Protein AF-A0A2W5YQY4-F1 (afdb_monomer_lite)

Foldseek 3Di:
DDDDLLQDDDPNGRLLVLVVVVCVVVPNQAEEAEDAPPVVVVCVVCVVCDDPNGGYHYDYDPDCPDPVGSVVSCDVVCPPDDDDDDDSNDDDPD

Secondary structure (DSSP, 8-state):
----GGGSEETTEETHHHHHHHHHHTT--EEEEEE-SSHHHHHHHTTTSEETTEEEEEEE-SS--HHHHHHHHHHHHHTTS------TT-----

Sequence (94 aa):
DELPKPLVPIFNKPLITFALDHLIAAGVQRFVINTHRLPHLFAQMFASGSYRGHAVQLIHEPDLLETGGGIKNAEPFLAEETFITYSGDILTDL

pLDDT: mean 92.15, std 6.44, range [52.22, 97.69]

Radius of gyration: 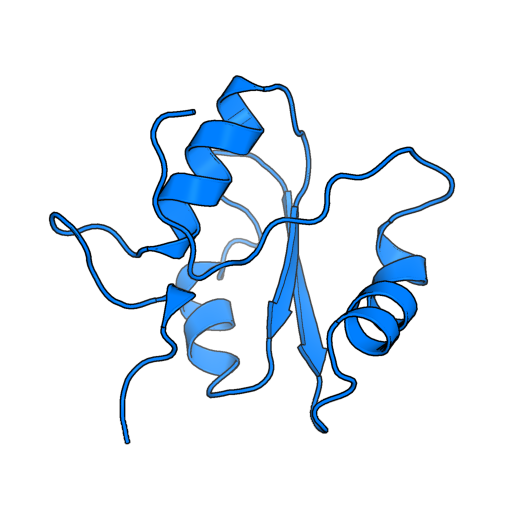12.89 Å; chains: 1; bounding box: 30×29×32 Å

Structure (mmCIF, N/CA/C/O backbone):
data_AF-A0A2W5YQY4-F1
#
_entry.id   AF-A0A2W5YQY4-F1
#
loop_
_atom_site.group_PDB
_atom_site.id
_atom_site.type_symbol
_atom_site.label_atom_id
_atom_site.label_alt_id
_atom_site.label_comp_id
_atom_site.label_asym_id
_atom_site.label_entity_id
_atom_site.label_seq_id
_atom_site.pdbx_PDB_ins_code
_atom_site.Cartn_x
_atom_site.Cartn_y
_atom_site.Cartn_z
_atom_site.occupancy
_atom_site.B_iso_or_equiv
_atom_site.auth_seq_id
_atom_site.auth_comp_id
_atom_site.auth_asym_id
_atom_site.auth_atom_id
_atom_site.pdbx_PDB_model_num
ATOM 1 N N . ASP A 1 1 ? 13.525 -5.517 -16.109 1.00 52.22 1 ASP A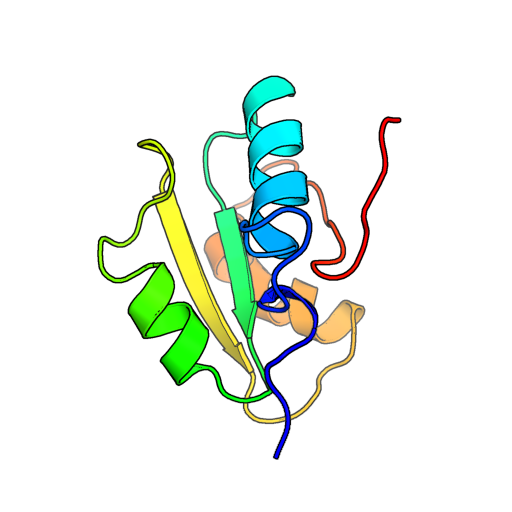 N 1
ATOM 2 C CA . ASP A 1 1 ? 12.240 -4.798 -16.144 1.00 52.22 1 ASP A CA 1
ATOM 3 C C . ASP A 1 1 ? 11.081 -5.726 -15.869 1.00 52.22 1 ASP A C 1
ATOM 5 O O . ASP A 1 1 ? 10.507 -6.302 -16.779 1.00 52.22 1 ASP A O 1
ATOM 9 N N . GLU A 1 2 ? 10.768 -5.895 -14.588 1.00 76.75 2 GLU A N 1
ATOM 10 C CA . GLU A 1 2 ? 9.632 -6.705 -14.140 1.00 76.75 2 GLU A CA 1
ATOM 11 C C . GLU A 1 2 ? 8.742 -5.872 -13.219 1.00 76.75 2 GLU A C 1
ATOM 13 O O . GLU A 1 2 ? 9.239 -5.037 -12.447 1.00 76.75 2 GLU A O 1
ATOM 18 N N . LEU A 1 3 ? 7.436 -6.106 -13.343 1.00 87.88 3 LEU A N 1
ATOM 19 C CA . LEU A 1 3 ? 6.359 -5.488 -12.578 1.00 87.88 3 LEU A CA 1
ATOM 20 C C . LEU A 1 3 ? 6.673 -5.506 -11.064 1.00 87.88 3 LEU A C 1
ATOM 22 O O . LEU A 1 3 ? 7.218 -6.501 -10.577 1.00 87.88 3 LEU A O 1
ATOM 26 N N . PRO A 1 4 ? 6.351 -4.452 -10.287 1.00 90.56 4 PRO A N 1
ATOM 27 C CA . PRO A 1 4 ? 6.507 -4.495 -8.834 1.00 90.56 4 PRO A CA 1
ATOM 28 C C . PRO A 1 4 ? 5.749 -5.690 -8.251 1.00 90.56 4 PRO A C 1
ATOM 30 O O . PRO A 1 4 ? 4.605 -5.918 -8.641 1.00 90.56 4 PRO A O 1
ATOM 33 N N . LYS A 1 5 ? 6.348 -6.419 -7.295 1.00 91.50 5 LYS A N 1
ATOM 34 C CA . LYS A 1 5 ? 5.720 -7.602 -6.671 1.00 91.50 5 LYS A CA 1
ATOM 35 C C . LYS A 1 5 ? 4.265 -7.362 -6.235 1.00 91.50 5 LYS A C 1
ATOM 37 O O . LYS A 1 5 ? 3.432 -8.195 -6.577 1.00 91.50 5 LYS A O 1
ATOM 42 N N . PRO A 1 6 ? 3.910 -6.225 -5.592 1.00 94.19 6 PRO A N 1
ATOM 43 C CA . PRO A 1 6 ? 2.524 -5.973 -5.189 1.00 94.19 6 PRO A CA 1
ATOM 44 C C . PRO A 1 6 ? 1.540 -5.870 -6.364 1.00 94.19 6 PRO A C 1
ATOM 46 O O . PRO A 1 6 ? 0.340 -6.034 -6.186 1.00 94.19 6 PRO A O 1
ATOM 49 N N . LEU A 1 7 ? 2.017 -5.596 -7.578 1.00 94.62 7 LEU A N 1
ATOM 50 C CA . LEU A 1 7 ? 1.177 -5.502 -8.769 1.00 94.62 7 LEU A CA 1
ATOM 51 C C . LEU A 1 7 ? 1.116 -6.811 -9.564 1.00 94.62 7 LEU A C 1
ATOM 53 O O . LEU A 1 7 ? 0.313 -6.908 -10.491 1.00 94.62 7 LEU A O 1
ATOM 57 N N . VAL A 1 8 ? 1.922 -7.821 -9.209 1.00 94.56 8 VAL A N 1
ATOM 58 C CA . VAL A 1 8 ? 1.920 -9.126 -9.886 1.00 94.56 8 VAL A CA 1
ATOM 59 C C . VAL A 1 8 ? 0.525 -9.747 -9.793 1.00 94.56 8 VAL A C 1
ATOM 61 O O . VAL A 1 8 ? -0.034 -9.821 -8.696 1.00 94.56 8 VAL A O 1
ATOM 64 N N . PRO A 1 9 ? -0.072 -10.168 -10.923 1.00 93.81 9 PRO A N 1
ATOM 65 C CA . PRO A 1 9 ? -1.402 -10.751 -10.916 1.00 93.81 9 PRO A CA 1
ATOM 66 C C . PRO A 1 9 ? -1.371 -12.164 -10.328 1.00 93.81 9 PRO A C 1
ATOM 68 O O . PRO A 1 9 ? -0.679 -13.044 -10.834 1.00 93.81 9 PRO A O 1
ATOM 71 N N . ILE A 1 10 ? -2.186 -12.392 -9.301 1.00 93.75 10 ILE A N 1
ATOM 72 C CA . ILE A 1 10 ? -2.484 -13.700 -8.717 1.00 93.75 10 ILE A CA 1
ATOM 73 C C . ILE A 1 10 ? -3.987 -13.933 -8.883 1.00 93.75 10 ILE A C 1
ATOM 75 O O . ILE A 1 10 ? -4.792 -13.080 -8.519 1.00 93.75 10 ILE A O 1
ATOM 79 N N . PHE A 1 11 ? -4.384 -15.0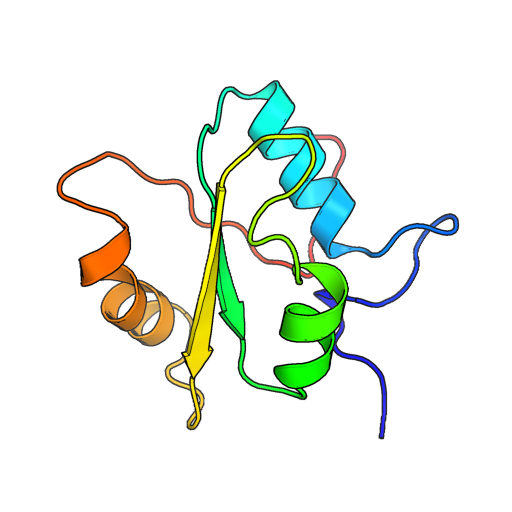47 -9.505 1.00 92.12 11 PHE A N 1
ATOM 80 C CA . PHE A 1 11 ? -5.789 -15.320 -9.862 1.00 92.12 11 PHE A CA 1
ATOM 81 C C . PHE A 1 11 ? -6.484 -14.145 -10.586 1.00 92.12 11 PHE A C 1
ATOM 83 O O . PHE A 1 11 ? -7.603 -13.764 -10.253 1.00 92.12 11 PHE A O 1
ATOM 90 N N . ASN A 1 12 ? -5.810 -13.564 -11.589 1.00 93.50 12 ASN A N 1
ATOM 91 C CA . ASN A 1 12 ? -6.281 -12.417 -12.386 1.00 93.50 12 ASN A CA 1
ATOM 92 C C . ASN A 1 12 ? -6.489 -11.108 -11.603 1.00 93.50 12 ASN A C 1
ATOM 94 O O . ASN A 1 12 ? -7.162 -10.198 -12.088 1.00 93.50 12 ASN A O 1
ATOM 98 N N . LYS A 1 13 ? -5.900 -10.987 -10.410 1.00 93.31 13 LYS A N 1
ATOM 99 C CA . LYS A 1 13 ? -6.035 -9.817 -9.542 1.00 93.31 13 LYS A CA 1
ATOM 100 C C . LYS A 1 13 ? -4.660 -9.399 -8.983 1.00 93.31 13 LYS A C 1
ATOM 102 O O . LYS A 1 13 ? -3.897 -10.276 -8.589 1.00 93.31 13 LYS A O 1
ATOM 107 N N . PRO A 1 14 ? -4.288 -8.103 -8.959 1.00 95.56 14 PRO A N 1
ATOM 108 C CA . PRO A 1 14 ? -2.982 -7.680 -8.437 1.00 95.56 14 PRO A CA 1
ATOM 109 C C . PRO A 1 14 ? -2.785 -8.083 -6.971 1.00 95.56 14 PRO A C 1
ATOM 111 O O . PRO A 1 14 ? -3.684 -7.871 -6.160 1.00 95.56 14 PRO A O 1
ATOM 114 N N . LEU A 1 15 ? -1.620 -8.611 -6.602 1.00 95.81 15 LEU A N 1
ATOM 115 C CA . LEU A 1 15 ? -1.342 -9.132 -5.257 1.00 95.81 15 LEU A CA 1
ATOM 116 C C . LEU A 1 15 ? -1.738 -8.175 -4.111 1.00 95.81 15 LEU A C 1
ATOM 118 O O . LEU A 1 15 ? -2.405 -8.581 -3.162 1.00 95.81 15 LEU A O 1
ATOM 122 N N . ILE A 1 16 ? -1.441 -6.881 -4.237 1.00 95.81 16 ILE A N 1
ATOM 123 C CA . ILE A 1 16 ? -1.752 -5.852 -3.232 1.00 95.81 16 ILE A CA 1
ATOM 124 C C . ILE A 1 16 ? -3.241 -5.794 -2.881 1.00 95.81 16 ILE A C 1
ATOM 126 O O . ILE A 1 16 ? -3.620 -5.471 -1.761 1.00 95.81 16 ILE A O 1
ATOM 130 N N . THR A 1 17 ? -4.111 -6.130 -3.829 1.00 95.75 17 THR A N 1
ATOM 131 C CA . THR A 1 17 ? -5.557 -6.038 -3.625 1.00 95.75 17 THR A CA 1
ATOM 132 C C . THR A 1 17 ? -6.132 -7.178 -2.789 1.00 95.75 17 THR A C 1
ATOM 134 O O . THR A 1 17 ? -7.272 -7.066 -2.350 1.00 95.75 17 THR A O 1
ATOM 137 N N . PHE A 1 18 ? -5.374 -8.250 -2.536 1.00 95.31 18 PHE A N 1
ATOM 138 C CA . PHE A 1 18 ? -5.732 -9.246 -1.521 1.00 95.31 18 PHE A CA 1
ATOM 139 C C . PHE A 1 18 ? -5.549 -8.660 -0.117 1.00 95.31 18 PHE A C 1
ATOM 141 O O . PHE A 1 18 ? -6.471 -8.709 0.692 1.00 95.31 18 PHE A O 1
ATOM 148 N N . ALA A 1 19 ? -4.413 -7.997 0.129 1.00 95.25 19 ALA A N 1
ATOM 149 C CA . ALA A 1 19 ? -4.160 -7.287 1.381 1.00 95.25 19 ALA A CA 1
ATOM 150 C C . ALA A 1 19 ? -5.204 -6.190 1.639 1.00 95.25 19 ALA A C 1
ATOM 152 O O . ALA A 1 19 ? -5.789 -6.132 2.717 1.00 95.25 19 ALA A O 1
ATOM 153 N N . LEU A 1 20 ? -5.487 -5.351 0.633 1.00 96.31 20 LEU A N 1
ATOM 154 C CA . LEU A 1 20 ? -6.501 -4.298 0.757 1.00 96.31 20 LEU A CA 1
ATOM 155 C C . LEU A 1 20 ? -7.883 -4.876 1.075 1.00 96.31 20 LEU A C 1
ATOM 157 O O . LEU A 1 20 ? -8.576 -4.348 1.936 1.00 96.31 20 LEU A O 1
ATOM 161 N N . ASP A 1 21 ? -8.281 -5.969 0.422 1.00 95.50 21 ASP A N 1
ATOM 162 C CA . ASP A 1 21 ? -9.567 -6.615 0.689 1.00 95.50 21 ASP A CA 1
ATOM 163 C C . ASP A 1 21 ? -9.676 -7.138 2.128 1.00 95.50 21 ASP A C 1
ATOM 165 O O . ASP A 1 21 ? -10.713 -6.938 2.761 1.00 95.50 21 ASP A O 1
ATOM 169 N N . HIS A 1 22 ? -8.620 -7.763 2.660 1.00 94.50 22 HIS A N 1
ATOM 170 C CA . HIS A 1 22 ? -8.605 -8.242 4.048 1.00 94.50 22 HIS A CA 1
ATOM 171 C C . HIS A 1 22 ? -8.666 -7.091 5.046 1.00 94.50 22 HIS A C 1
ATOM 173 O O . HIS A 1 22 ? -9.431 -7.141 6.007 1.00 94.50 22 HIS A O 1
ATOM 179 N N . LEU A 1 23 ? -7.922 -6.015 4.790 1.00 95.38 23 LEU A N 1
ATOM 180 C CA . L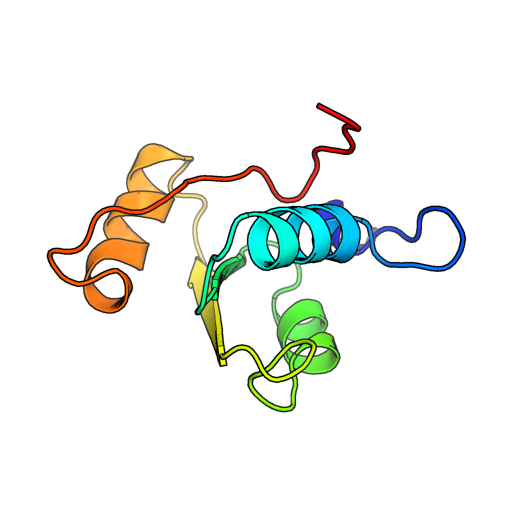EU A 1 23 ? -7.941 -4.830 5.642 1.00 95.38 23 LEU A CA 1
ATOM 181 C C . LEU A 1 23 ? -9.314 -4.138 5.622 1.00 95.38 23 LEU A C 1
ATOM 183 O O . LEU A 1 23 ? -9.797 -3.736 6.679 1.00 95.38 23 LEU A O 1
ATOM 187 N N . ILE A 1 24 ? -9.983 -4.062 4.463 1.00 96.69 24 ILE A N 1
ATOM 188 C CA . ILE A 1 24 ? -11.371 -3.575 4.373 1.00 96.69 24 ILE A CA 1
ATOM 189 C C . ILE A 1 24 ? -12.297 -4.454 5.223 1.00 96.69 24 ILE A C 1
ATOM 191 O O . ILE A 1 24 ? -13.090 -3.931 6.003 1.00 96.69 24 ILE A O 1
ATOM 195 N N . ALA A 1 25 ? -12.188 -5.783 5.111 1.00 95.50 25 ALA A N 1
ATOM 196 C CA . ALA A 1 25 ? -13.004 -6.710 5.897 1.00 95.50 25 ALA A CA 1
ATOM 197 C C . ALA A 1 25 ? -12.760 -6.582 7.415 1.00 95.50 25 ALA A C 1
ATOM 199 O O . ALA A 1 25 ? -13.684 -6.778 8.201 1.00 95.50 25 ALA A O 1
ATOM 200 N N . ALA A 1 26 ? -11.548 -6.191 7.820 1.00 94.69 26 ALA A N 1
ATOM 201 C CA . ALA A 1 26 ? -11.178 -5.900 9.205 1.00 94.69 26 ALA A CA 1
ATOM 202 C C . ALA A 1 26 ? -11.592 -4.491 9.689 1.00 94.69 26 ALA A C 1
ATOM 204 O O . ALA A 1 26 ? -11.372 -4.156 10.852 1.00 94.69 26 ALA A O 1
ATOM 205 N N . GLY A 1 27 ? -12.192 -3.660 8.828 1.00 95.31 27 GLY A N 1
ATOM 206 C CA . GLY A 1 27 ? -12.698 -2.329 9.180 1.00 95.31 27 GLY A CA 1
ATOM 207 C C . GLY A 1 27 ? -11.739 -1.162 8.916 1.00 95.31 27 GLY A C 1
ATOM 208 O O . GLY A 1 27 ? -12.002 -0.051 9.378 1.00 95.31 27 GLY A O 1
ATOM 209 N N . VAL A 1 28 ? -10.642 -1.368 8.177 1.00 95.31 28 VAL A N 1
ATOM 210 C CA . VAL A 1 28 ? -9.730 -0.281 7.778 1.00 95.31 28 VAL A CA 1
ATOM 211 C C . VAL A 1 28 ? -10.412 0.647 6.774 1.00 95.31 28 VAL A C 1
ATOM 213 O O . VAL A 1 28 ? -10.913 0.204 5.745 1.00 95.31 28 VAL A O 1
ATOM 216 N N . GLN A 1 29 ? -10.394 1.953 7.054 1.00 93.88 29 GLN A N 1
ATOM 217 C CA . GLN A 1 29 ? -11.147 2.955 6.285 1.00 93.88 29 GLN A CA 1
ATOM 218 C C . GLN A 1 29 ? -10.324 3.694 5.217 1.00 93.88 29 GLN A C 1
ATOM 220 O O . GLN A 1 29 ? -10.880 4.195 4.238 1.00 93.88 29 GLN A O 1
ATOM 225 N N . ARG A 1 30 ? -9.003 3.786 5.398 1.00 95.31 30 ARG A N 1
ATOM 226 C CA . ARG A 1 30 ? -8.094 4.501 4.493 1.00 95.31 30 ARG A CA 1
ATOM 227 C C . ARG A 1 30 ? -6.765 3.774 4.362 1.00 95.31 30 ARG A C 1
ATOM 229 O O . ARG A 1 30 ? -6.321 3.117 5.300 1.00 95.31 30 ARG A O 1
ATOM 236 N N . PHE A 1 31 ? -6.116 3.955 3.220 1.00 96.88 31 PHE A N 1
ATOM 237 C CA . PHE A 1 31 ? -4.844 3.330 2.895 1.00 96.88 31 PHE A CA 1
ATOM 238 C C . PHE A 1 31 ? -3.787 4.375 2.577 1.00 96.88 31 PHE A C 1
ATOM 240 O O . PHE A 1 31 ? -4.035 5.326 1.839 1.00 96.88 31 PHE A O 1
ATOM 247 N N . VAL A 1 32 ? -2.584 4.138 3.088 1.00 96.25 32 VAL A N 1
ATOM 248 C CA . VAL A 1 32 ? -1.369 4.839 2.686 1.00 96.25 32 VAL A CA 1
ATOM 249 C C . VAL A 1 32 ? -0.440 3.787 2.093 1.00 96.25 32 VAL A C 1
ATOM 251 O O . VAL A 1 32 ? -0.057 2.844 2.780 1.00 96.25 32 VAL A O 1
ATOM 254 N N . ILE A 1 33 ? -0.128 3.904 0.805 1.00 96.19 33 ILE A N 1
ATOM 255 C CA . ILE A 1 33 ? 0.700 2.938 0.080 1.00 96.19 33 ILE A CA 1
ATOM 256 C C . ILE A 1 33 ? 2.033 3.600 -0.241 1.00 96.19 33 ILE A C 1
ATOM 258 O O . ILE A 1 33 ? 2.101 4.542 -1.034 1.00 96.19 33 ILE A O 1
ATOM 262 N N . ASN A 1 34 ? 3.097 3.078 0.362 1.00 95.00 34 ASN A N 1
ATOM 263 C CA . ASN A 1 34 ? 4.456 3.481 0.041 1.00 95.00 34 ASN A CA 1
ATOM 264 C C . ASN A 1 34 ? 4.925 2.804 -1.257 1.00 95.00 34 ASN A C 1
ATOM 266 O O . ASN A 1 34 ? 4.748 1.598 -1.439 1.00 95.00 34 ASN A O 1
ATOM 270 N N . THR A 1 35 ? 5.513 3.573 -2.171 1.00 94.62 35 THR A N 1
ATOM 271 C CA . THR A 1 35 ? 5.908 3.116 -3.508 1.00 94.62 35 THR A CA 1
ATOM 272 C C . THR A 1 35 ? 7.322 3.577 -3.843 1.00 94.62 35 THR A C 1
ATOM 274 O O . THR A 1 35 ? 7.623 4.765 -3.801 1.00 94.62 35 THR A O 1
ATOM 277 N N . HIS A 1 36 ? 8.191 2.650 -4.241 1.00 91.56 36 HIS A N 1
ATOM 278 C CA . HIS A 1 36 ? 9.563 2.969 -4.653 1.00 91.56 36 HIS A CA 1
ATOM 279 C C . HIS A 1 36 ? 9.800 2.588 -6.115 1.00 91.56 36 HIS A C 1
ATOM 281 O O . HIS A 1 36 ? 9.953 3.437 -6.990 1.00 91.56 36 HIS A O 1
ATOM 287 N N . ARG A 1 37 ? 9.751 1.288 -6.417 1.00 90.00 37 ARG A N 1
ATOM 288 C CA . ARG A 1 37 ? 9.976 0.771 -7.769 1.00 90.00 37 ARG A CA 1
ATOM 289 C C . ARG A 1 37 ? 8.743 0.972 -8.654 1.00 90.00 37 ARG A C 1
ATOM 291 O O . ARG A 1 37 ? 7.677 0.445 -8.348 1.00 90.00 37 ARG A O 1
ATOM 298 N N . LEU A 1 38 ? 8.924 1.647 -9.794 1.00 93.19 38 LEU A N 1
ATOM 299 C CA . LEU A 1 38 ? 7.888 1.900 -10.813 1.00 93.19 38 LEU A CA 1
ATOM 300 C C . LEU A 1 38 ? 6.590 2.507 -10.219 1.00 93.19 38 LEU A C 1
ATOM 302 O O . LEU A 1 38 ? 5.500 1.964 -10.421 1.00 93.19 38 LEU A O 1
ATOM 306 N N . PRO A 1 39 ? 6.675 3.648 -9.507 1.00 94.00 39 PRO A N 1
ATOM 307 C CA . PRO A 1 39 ? 5.547 4.232 -8.768 1.00 94.00 39 PRO A CA 1
ATOM 308 C C . PRO A 1 39 ? 4.383 4.640 -9.684 1.00 94.00 39 PRO A C 1
ATOM 310 O O . PRO A 1 39 ? 3.221 4.597 -9.286 1.00 94.00 39 PRO A O 1
ATOM 313 N N . HIS A 1 40 ? 4.675 4.965 -10.947 1.00 95.44 40 HIS A N 1
ATOM 314 C CA . HIS A 1 40 ? 3.669 5.328 -11.945 1.00 95.44 40 HIS A CA 1
ATOM 315 C C . HIS A 1 40 ? 2.642 4.214 -12.201 1.00 95.44 40 HIS A C 1
ATOM 317 O O . HIS A 1 40 ? 1.506 4.517 -12.549 1.00 95.44 40 HIS A O 1
ATOM 323 N N . LEU A 1 41 ? 2.997 2.939 -12.002 1.00 96.06 41 LEU A N 1
ATOM 324 C CA . LEU A 1 41 ? 2.052 1.828 -12.155 1.00 96.06 41 LEU A CA 1
ATOM 325 C C . LEU A 1 41 ? 1.015 1.804 -11.025 1.00 96.06 41 LEU A C 1
ATOM 327 O O . LEU A 1 41 ? -0.162 1.553 -11.273 1.00 96.06 41 LEU A O 1
ATOM 331 N N . PHE A 1 42 ? 1.426 2.138 -9.798 1.00 96.56 42 PHE A N 1
ATOM 332 C CA . PHE A 1 42 ? 0.498 2.323 -8.680 1.00 96.56 42 PHE A CA 1
ATOM 333 C C . PHE A 1 42 ? -0.390 3.546 -8.913 1.00 96.56 42 PHE A C 1
ATOM 335 O O . PHE A 1 42 ? -1.597 3.465 -8.709 1.00 96.56 42 PHE A O 1
ATOM 342 N N . ALA A 1 43 ? 0.179 4.648 -9.413 1.00 96.00 43 ALA A N 1
ATOM 343 C CA . ALA A 1 43 ? -0.589 5.843 -9.759 1.00 96.00 43 ALA A CA 1
ATOM 344 C C . ALA A 1 43 ? -1.658 5.566 -10.829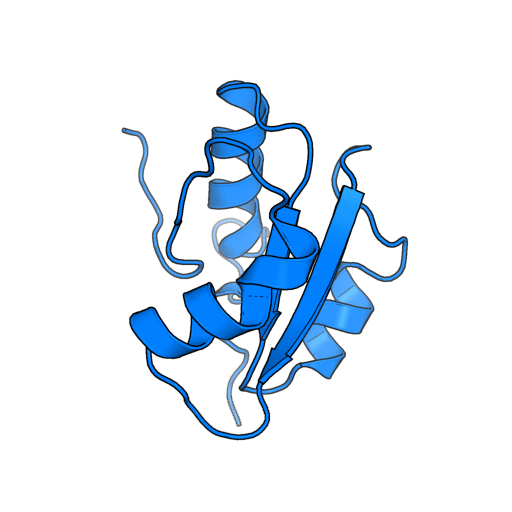 1.00 96.00 43 ALA A C 1
ATOM 346 O O . ALA A 1 43 ? -2.767 6.077 -10.726 1.00 96.00 43 ALA A O 1
ATOM 347 N N . GLN A 1 44 ? -1.359 4.724 -11.824 1.00 96.38 44 GLN A N 1
ATOM 348 C CA . GLN A 1 44 ? -2.344 4.289 -12.819 1.00 96.38 44 GLN A CA 1
ATOM 349 C C . GLN A 1 44 ? -3.434 3.407 -12.199 1.00 96.38 44 GLN A C 1
ATOM 351 O O . GLN A 1 44 ? -4.618 3.626 -12.442 1.00 96.38 44 GLN A O 1
ATOM 356 N N . MET A 1 45 ? -3.049 2.425 -11.381 1.00 95.69 45 MET A N 1
ATOM 357 C CA . MET A 1 45 ? -3.993 1.503 -10.747 1.00 95.69 45 MET A CA 1
ATOM 358 C C . MET A 1 45 ? -4.947 2.207 -9.770 1.00 95.69 45 MET A C 1
ATOM 360 O O . MET A 1 45 ? -6.130 1.878 -9.720 1.00 95.69 45 MET A O 1
ATOM 364 N N . PHE A 1 46 ? -4.444 3.182 -9.012 1.00 96.94 46 PHE A N 1
ATOM 365 C CA . PHE A 1 46 ? -5.199 3.949 -8.020 1.00 96.94 46 PHE A CA 1
ATOM 366 C C . PHE A 1 46 ? -5.498 5.378 -8.499 1.00 96.94 46 PHE A C 1
ATOM 368 O O . PHE A 1 46 ? -5.589 6.297 -7.689 1.00 96.94 46 PHE A O 1
ATOM 375 N N . ALA A 1 47 ? -5.675 5.581 -9.811 1.00 96.38 47 ALA A N 1
ATOM 376 C CA . ALA A 1 47 ? -5.859 6.907 -10.415 1.00 96.38 47 ALA A CA 1
ATOM 377 C C . ALA A 1 47 ? -7.073 7.684 -9.874 1.00 96.38 47 ALA A C 1
ATOM 379 O O . ALA A 1 47 ? -7.092 8.911 -9.908 1.00 96.38 47 ALA A O 1
ATOM 380 N N . SER A 1 48 ? -8.083 6.983 -9.352 1.00 96.75 48 SER A N 1
ATOM 381 C CA . SER A 1 48 ? -9.252 7.594 -8.708 1.00 96.75 48 SER A CA 1
ATOM 382 C C . SER A 1 48 ? -8.978 8.100 -7.285 1.00 96.75 48 SER A C 1
ATOM 384 O O . SER A 1 48 ? -9.882 8.649 -6.660 1.00 96.75 48 SER A O 1
ATOM 386 N N . GLY A 1 49 ? -7.783 7.858 -6.734 1.00 96.94 49 GLY A N 1
ATOM 387 C CA . GLY A 1 49 ? -7.464 8.116 -5.328 1.00 96.94 49 GLY A CA 1
ATOM 388 C C . GLY A 1 49 ? -8.217 7.205 -4.355 1.00 96.94 49 GLY A C 1
ATOM 389 O O . GLY A 1 49 ? -8.315 7.510 -3.168 1.00 96.94 49 GLY A O 1
ATOM 390 N N . SER A 1 50 ? -8.800 6.104 -4.840 1.00 97.25 50 SER A N 1
ATOM 391 C CA . SER A 1 50 ? -9.579 5.190 -4.008 1.00 97.25 50 SER A CA 1
ATOM 392 C C . SER A 1 50 ? -9.532 3.745 -4.497 1.00 97.25 50 SER A C 1
ATOM 394 O O . SER A 1 50 ? -9.280 3.460 -5.668 1.00 97.25 50 SER A O 1
ATOM 396 N N . TYR A 1 51 ? -9.832 2.819 -3.592 1.00 97.50 51 TYR A N 1
ATOM 397 C CA . TYR A 1 51 ? -10.042 1.408 -3.887 1.00 97.50 51 TYR A CA 1
ATOM 398 C C . TYR A 1 51 ? -11.309 0.931 -3.179 1.00 97.50 51 TYR A C 1
ATOM 400 O O . TYR A 1 51 ? -11.421 1.039 -1.961 1.00 97.50 51 TYR A O 1
ATOM 408 N N . ARG A 1 52 ? -12.298 0.442 -3.942 1.00 96.88 52 ARG A N 1
ATOM 409 C CA . ARG A 1 52 ? -13.610 0.008 -3.412 1.00 96.88 52 ARG A CA 1
ATOM 410 C C . ARG A 1 52 ? -14.257 1.041 -2.470 1.00 96.88 52 ARG A C 1
ATOM 412 O O . ARG A 1 52 ? -14.767 0.689 -1.411 1.00 96.88 52 ARG A O 1
ATOM 419 N N . GLY A 1 53 ? -14.188 2.323 -2.831 1.00 96.56 53 GLY A N 1
ATOM 420 C CA . GLY A 1 53 ? -14.749 3.426 -2.039 1.00 96.56 53 GLY A CA 1
ATOM 421 C C . GLY A 1 53 ? -13.917 3.865 -0.827 1.00 96.56 53 GLY A C 1
ATOM 422 O O . GLY A 1 53 ? -14.327 4.789 -0.137 1.00 96.56 53 GLY A O 1
ATOM 423 N N . HIS A 1 54 ? -12.757 3.252 -0.582 1.00 97.62 54 HIS A N 1
ATOM 424 C CA . HIS A 1 54 ? -11.841 3.618 0.501 1.00 97.62 54 HIS A CA 1
ATOM 425 C C . HIS A 1 54 ? -10.718 4.497 -0.044 1.00 97.62 54 HIS A C 1
ATOM 427 O O . HIS A 1 54 ? -10.188 4.215 -1.121 1.00 97.62 54 HIS A O 1
ATOM 433 N N . ALA A 1 55 ? -10.351 5.554 0.679 1.00 96.88 55 ALA A N 1
ATOM 434 C CA . ALA A 1 55 ? -9.324 6.493 0.235 1.00 96.88 55 ALA A CA 1
ATOM 435 C C . ALA A 1 55 ? -7.949 5.812 0.144 1.00 96.88 55 ALA A C 1
ATOM 437 O O . ALA A 1 55 ? -7.564 5.060 1.041 1.00 96.88 55 ALA A O 1
ATOM 438 N N . VAL A 1 56 ? -7.208 6.093 -0.929 1.00 97.69 56 VAL A N 1
ATOM 439 C CA . VAL A 1 56 ? -5.849 5.594 -1.159 1.00 97.69 56 VAL A CA 1
ATOM 440 C C . VAL A 1 56 ? -4.923 6.778 -1.402 1.00 97.69 56 VAL A C 1
ATOM 442 O O . VAL A 1 56 ? -5.027 7.462 -2.418 1.00 97.69 56 VAL A O 1
ATOM 445 N N . GLN A 1 57 ? -3.985 6.983 -0.483 1.00 96.44 57 GLN A N 1
ATOM 446 C CA . GLN A 1 57 ? -2.884 7.923 -0.631 1.00 96.44 57 GLN A CA 1
ATOM 447 C C . GLN A 1 57 ? -1.635 7.168 -1.079 1.00 96.44 57 GLN A C 1
ATOM 449 O O . GLN A 1 57 ? -1.216 6.209 -0.430 1.00 96.44 57 GLN A O 1
ATOM 454 N N . LEU A 1 58 ? -1.012 7.616 -2.166 1.00 96.56 58 LEU A N 1
ATOM 455 C CA . LEU A 1 58 ? 0.290 7.107 -2.588 1.00 96.56 58 LEU A CA 1
ATOM 456 C C . LEU A 1 58 ? 1.391 8.015 -2.046 1.00 96.56 58 LEU A C 1
ATOM 458 O O . LEU A 1 58 ? 1.301 9.241 -2.145 1.00 96.56 58 LEU A O 1
ATOM 462 N N . ILE A 1 59 ? 2.436 7.403 -1.503 1.00 94.81 59 ILE A N 1
ATOM 463 C CA . ILE A 1 59 ? 3.678 8.076 -1.134 1.00 94.81 59 ILE A CA 1
ATOM 464 C C . ILE A 1 59 ? 4.764 7.500 -2.026 1.00 94.81 59 ILE A C 1
ATOM 466 O O . ILE A 1 59 ? 4.908 6.280 -2.128 1.00 94.81 59 ILE A O 1
ATOM 470 N N . HIS A 1 60 ? 5.491 8.373 -2.719 1.00 93.31 60 HIS A N 1
ATOM 471 C CA . HIS A 1 60 ? 6.653 7.948 -3.479 1.00 93.31 60 HIS A CA 1
ATOM 472 C C . HIS A 1 60 ? 7.912 8.137 -2.643 1.00 93.31 60 HIS A C 1
ATOM 474 O O . HIS A 1 60 ? 8.209 9.233 -2.175 1.00 93.31 60 HIS A O 1
ATOM 480 N N . GLU A 1 61 ? 8.646 7.050 -2.493 1.00 91.06 61 GLU A N 1
ATOM 481 C CA . GLU A 1 61 ? 9.929 6.984 -1.831 1.00 91.06 61 GLU A CA 1
ATOM 482 C C . GLU A 1 61 ? 11.020 6.844 -2.907 1.00 91.06 61 GLU A C 1
ATOM 484 O O . GLU A 1 61 ? 11.122 5.785 -3.528 1.00 91.06 61 GLU A O 1
ATOM 489 N N . PRO A 1 62 ? 11.796 7.902 -3.207 1.00 88.00 62 PRO A N 1
ATOM 490 C CA . PRO A 1 62 ? 12.798 7.869 -4.274 1.00 88.00 62 PRO A CA 1
ATOM 491 C C . PRO A 1 62 ? 14.042 7.050 -3.906 1.00 88.00 62 PRO A C 1
ATOM 493 O O . PRO A 1 62 ? 14.616 6.410 -4.781 1.00 88.00 62 PRO A O 1
ATOM 496 N N . ASP A 1 63 ? 14.405 7.012 -2.623 1.00 91.25 63 ASP A N 1
ATOM 497 C CA . ASP A 1 63 ? 15.507 6.226 -2.061 1.00 91.25 63 ASP A CA 1
ATOM 498 C C . ASP A 1 63 ? 14.941 5.218 -1.067 1.00 91.25 63 ASP A C 1
ATOM 500 O O . ASP A 1 63 ? 14.122 5.605 -0.244 1.00 91.25 63 ASP A O 1
ATOM 504 N N . LEU A 1 64 ? 15.373 3.955 -1.108 1.00 88.31 64 LEU A N 1
ATOM 505 C CA . LEU A 1 64 ? 14.845 2.927 -0.208 1.00 88.31 64 LEU A CA 1
ATOM 506 C C . LEU A 1 64 ? 15.224 3.246 1.256 1.00 88.31 64 LEU A C 1
ATOM 508 O O . LEU A 1 64 ? 16.382 3.127 1.650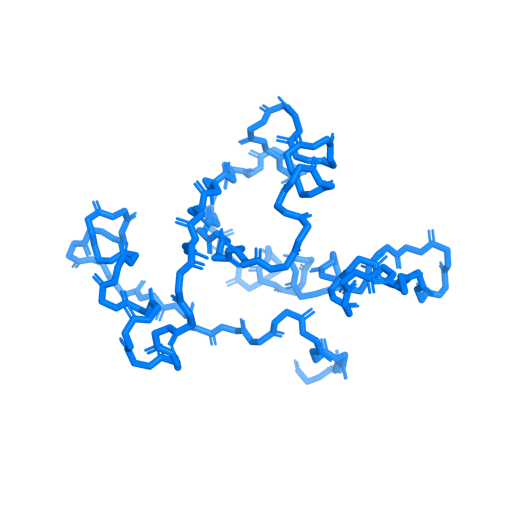 1.00 88.31 64 LEU A O 1
ATOM 512 N N . LEU A 1 65 ? 14.242 3.644 2.060 1.00 87.75 65 LEU A N 1
ATOM 513 C CA . LEU A 1 65 ? 14.356 4.024 3.471 1.00 87.75 65 LEU A CA 1
ATOM 514 C C . LEU A 1 65 ? 14.153 2.836 4.423 1.00 87.75 65 LEU A C 1
ATOM 516 O O . LEU A 1 65 ? 14.055 3.018 5.642 1.00 87.75 65 LEU A O 1
ATOM 520 N N . GLU A 1 66 ? 14.075 1.621 3.875 1.00 88.44 66 GLU A N 1
ATOM 521 C CA . GLU A 1 66 ? 13.707 0.399 4.589 1.00 88.44 66 GLU A CA 1
ATOM 522 C C . GLU A 1 66 ? 12.320 0.509 5.259 1.00 88.44 66 GLU A C 1
ATOM 524 O O . GLU A 1 66 ? 11.562 1.461 5.072 1.00 88.44 66 GLU A O 1
ATOM 529 N N . THR A 1 67 ? 11.940 -0.496 6.052 1.00 87.38 67 THR A N 1
ATOM 530 C CA . THR A 1 67 ? 10.603 -0.528 6.677 1.00 87.38 67 THR A CA 1
ATOM 531 C C . THR A 1 67 ? 10.390 0.639 7.646 1.00 87.38 67 THR A C 1
ATOM 533 O O . THR A 1 67 ? 9.371 1.324 7.586 1.00 87.38 67 THR A O 1
ATOM 536 N N . GLY A 1 68 ? 11.354 0.890 8.538 1.00 90.38 68 GLY A N 1
ATOM 537 C CA . GLY A 1 68 ? 11.224 1.929 9.563 1.00 90.38 68 GLY A CA 1
ATOM 538 C C . GLY A 1 68 ? 11.185 3.342 8.980 1.00 90.38 68 GLY A C 1
ATOM 539 O O . GLY A 1 68 ? 10.368 4.161 9.400 1.00 90.38 68 GLY A O 1
ATOM 540 N N . GLY A 1 69 ? 12.031 3.623 7.986 1.00 91.88 69 GLY A N 1
ATOM 541 C CA . GLY A 1 69 ? 12.050 4.925 7.332 1.00 91.88 69 GLY A CA 1
ATOM 542 C C . GLY A 1 69 ? 10.825 5.153 6.447 1.00 91.88 69 GLY A C 1
ATOM 543 O O . GLY A 1 69 ? 10.269 6.247 6.483 1.00 91.88 69 GLY A O 1
ATOM 544 N N . GLY A 1 70 ? 10.322 4.118 5.765 1.00 91.94 70 GLY A N 1
ATOM 545 C CA . GLY A 1 70 ? 9.061 4.194 5.023 1.00 91.94 70 GLY A CA 1
ATOM 546 C C . GLY A 1 70 ? 7.858 4.514 5.922 1.00 91.94 70 GLY A C 1
ATOM 547 O O . GLY A 1 70 ? 7.040 5.370 5.584 1.00 91.94 70 GLY A O 1
ATOM 548 N N . ILE A 1 71 ? 7.780 3.907 7.114 1.00 91.81 71 ILE A N 1
ATOM 549 C CA . ILE A 1 71 ? 6.746 4.239 8.112 1.00 91.81 71 ILE A CA 1
ATOM 550 C C . ILE A 1 71 ? 6.899 5.689 8.586 1.00 91.81 71 ILE A C 1
ATOM 552 O O . ILE A 1 71 ? 5.914 6.422 8.647 1.00 91.81 71 ILE A O 1
ATOM 556 N N . LYS A 1 72 ? 8.128 6.134 8.881 1.00 91.69 72 LYS A N 1
ATOM 557 C CA . LYS A 1 72 ? 8.383 7.521 9.296 1.00 91.69 72 LYS A CA 1
ATOM 558 C C . LYS A 1 72 ? 8.012 8.528 8.202 1.00 91.69 72 LYS A C 1
ATOM 560 O O . LYS A 1 72 ? 7.465 9.578 8.510 1.00 91.69 72 LYS A O 1
ATOM 565 N N . ASN A 1 73 ? 8.251 8.197 6.937 1.00 92.38 73 ASN A N 1
ATOM 566 C CA . ASN A 1 73 ? 7.850 9.013 5.791 1.00 92.38 73 ASN A CA 1
ATOM 567 C C . ASN A 1 73 ? 6.317 9.086 5.635 1.00 92.38 73 ASN A C 1
ATOM 569 O O . ASN A 1 73 ? 5.776 10.098 5.196 1.00 92.38 73 ASN A O 1
ATOM 573 N N . ALA A 1 74 ? 5.608 8.026 6.037 1.00 92.62 74 ALA A N 1
ATOM 574 C CA . ALA A 1 74 ? 4.150 7.976 6.045 1.00 92.62 74 ALA A CA 1
ATOM 575 C C . ALA A 1 74 ? 3.501 8.683 7.247 1.00 92.62 74 ALA A C 1
ATOM 577 O O . ALA A 1 74 ? 2.314 9.001 7.178 1.00 92.62 74 ALA A O 1
ATOM 578 N N . GLU A 1 75 ? 4.253 8.971 8.314 1.00 92.00 75 GLU A N 1
ATOM 579 C CA . GLU A 1 75 ? 3.764 9.580 9.562 1.00 92.00 75 GLU A CA 1
ATOM 580 C C . GLU A 1 75 ? 2.828 10.789 9.352 1.00 92.00 75 GLU A C 1
ATOM 582 O O . GLU A 1 75 ? 1.746 10.783 9.946 1.00 92.00 75 GLU A O 1
ATOM 587 N N . PRO A 1 76 ? 3.118 11.771 8.466 1.00 92.12 76 PRO A N 1
ATOM 588 C CA . PRO A 1 76 ? 2.229 12.920 8.257 1.00 92.12 76 PRO A CA 1
ATOM 589 C C . PRO A 1 76 ? 0.828 12.554 7.738 1.00 92.12 76 PRO A C 1
ATOM 591 O O . PRO A 1 76 ? -0.100 13.350 7.857 1.00 92.12 76 PRO A O 1
ATOM 594 N N . PHE A 1 77 ? 0.667 11.361 7.157 1.00 90.75 77 PHE A N 1
ATOM 595 C CA . PHE A 1 77 ? -0.584 10.860 6.579 1.00 90.75 77 PHE A CA 1
ATOM 596 C C . PHE A 1 77 ? -1.316 9.866 7.492 1.00 90.75 77 PHE A C 1
ATOM 598 O O . PHE A 1 77 ? -2.476 9.531 7.239 1.00 90.75 77 PHE A O 1
ATOM 605 N N . LEU A 1 78 ? -0.651 9.374 8.542 1.00 86.81 78 LEU A N 1
ATOM 606 C CA . LEU A 1 78 ? -1.217 8.397 9.474 1.00 86.81 78 LEU A CA 1
ATOM 607 C C . LEU A 1 78 ? -2.026 9.055 10.601 1.00 86.81 78 LEU A C 1
ATOM 609 O O . LEU A 1 78 ? -2.894 8.386 11.159 1.00 86.81 78 LEU A O 1
ATOM 613 N N . ALA A 1 79 ? -1.833 10.359 10.843 1.00 79.06 79 ALA A N 1
ATOM 614 C CA . ALA A 1 79 ? -2.365 11.095 11.997 1.00 79.06 79 ALA A CA 1
ATOM 615 C C . ALA A 1 79 ? -1.922 10.474 13.342 1.00 79.06 79 ALA A C 1
ATOM 617 O O . ALA A 1 79 ? -1.161 9.509 13.370 1.00 79.06 79 ALA A O 1
ATOM 618 N N . GLU A 1 80 ? -2.385 11.009 14.476 1.00 80.56 80 GLU A N 1
ATOM 619 C CA . GLU A 1 80 ? -2.143 10.415 15.809 1.00 80.56 80 GLU A CA 1
ATOM 620 C C . GLU A 1 80 ? -3.044 9.189 16.082 1.00 80.56 80 GLU A C 1
ATOM 622 O O . GLU A 1 80 ? -3.448 8.918 17.212 1.00 80.56 80 GLU A O 1
ATOM 627 N N . GLU A 1 81 ? -3.407 8.448 15.035 1.00 81.94 81 GLU A N 1
ATOM 628 C CA . GLU A 1 81 ? -4.305 7.300 15.116 1.00 81.94 81 GLU A CA 1
ATOM 629 C C . GLU A 1 81 ? -3.534 5.975 15.166 1.00 81.94 81 GLU A C 1
ATOM 631 O O . GLU A 1 81 ? -2.391 5.854 14.725 1.00 81.94 81 GLU A O 1
ATOM 636 N N . THR A 1 82 ? -4.186 4.936 15.690 1.00 90.19 82 THR A N 1
ATOM 637 C CA . THR A 1 82 ? -3.653 3.572 15.604 1.00 90.19 82 THR A CA 1
ATOM 638 C C . THR A 1 82 ? -3.690 3.101 14.153 1.00 90.19 82 THR A C 1
ATOM 640 O O . THR A 1 82 ? -4.724 3.202 13.495 1.00 90.19 82 THR A O 1
ATOM 643 N N . PHE A 1 83 ? -2.580 2.549 13.663 1.00 93.25 83 PHE A N 1
ATOM 644 C CA . PHE A 1 83 ? -2.462 2.062 12.291 1.00 93.25 83 PHE A CA 1
ATOM 645 C C . PHE A 1 83 ? -1.951 0.621 12.238 1.00 93.25 83 PHE A C 1
ATOM 647 O O . PHE A 1 83 ? -1.338 0.111 13.175 1.00 93.25 83 PHE A O 1
ATOM 654 N N . ILE A 1 84 ? -2.195 -0.024 11.099 1.00 93.62 84 ILE A N 1
ATOM 655 C CA . ILE A 1 84 ? -1.681 -1.352 10.767 1.00 93.62 84 ILE A CA 1
ATOM 656 C C . ILE A 1 84 ? -0.635 -1.178 9.669 1.00 93.62 84 ILE A C 1
ATOM 658 O O . ILE A 1 84 ? -0.885 -0.502 8.673 1.00 93.62 84 ILE A O 1
ATOM 662 N N . THR A 1 85 ? 0.525 -1.811 9.835 1.00 93.12 85 THR A N 1
ATOM 663 C CA . THR A 1 85 ? 1.502 -1.960 8.748 1.00 93.12 85 THR A CA 1
ATOM 664 C C . THR A 1 85 ? 1.328 -3.333 8.119 1.00 93.12 85 THR A C 1
ATOM 666 O O . THR A 1 85 ? 1.285 -4.334 8.831 1.00 93.12 85 THR A O 1
ATOM 669 N N . TYR A 1 86 ? 1.240 -3.385 6.792 1.00 93.69 86 TYR A N 1
ATOM 670 C CA . TYR A 1 86 ? 1.055 -4.624 6.043 1.00 93.69 86 TYR A CA 1
ATOM 671 C C . TYR A 1 86 ? 2.002 -4.653 4.841 1.00 93.69 86 TYR A C 1
ATOM 673 O O . TYR A 1 86 ? 2.084 -3.673 4.099 1.00 93.69 86 TYR A O 1
ATOM 681 N N . SER A 1 87 ? 2.710 -5.767 4.629 1.00 91.25 87 SER A N 1
ATOM 682 C CA . SER A 1 87 ? 3.595 -5.897 3.466 1.00 91.25 87 SER A CA 1
ATOM 683 C C . SER A 1 87 ? 2.793 -6.167 2.196 1.00 91.25 87 SER A C 1
ATOM 685 O O . SER A 1 87 ? 2.029 -7.128 2.125 1.00 91.25 87 SER A O 1
ATOM 687 N N . GLY A 1 88 ? 2.988 -5.347 1.163 1.00 85.81 88 GLY A N 1
ATOM 688 C CA . GLY A 1 88 ? 2.242 -5.445 -0.098 1.00 85.81 88 GLY A CA 1
ATOM 689 C C . GLY A 1 88 ? 2.540 -6.691 -0.945 1.00 85.81 88 GLY A C 1
ATOM 690 O O . GLY A 1 88 ? 1.935 -6.851 -2.002 1.00 85.81 88 GLY A O 1
ATOM 691 N N . ASP A 1 89 ? 3.473 -7.546 -0.523 1.00 88.50 89 ASP A N 1
ATOM 692 C CA . ASP A 1 89 ? 3.854 -8.793 -1.193 1.00 88.50 89 ASP A CA 1
ATOM 693 C C . ASP A 1 89 ? 3.440 -10.069 -0.433 1.00 88.50 89 ASP A C 1
ATOM 695 O O . ASP A 1 89 ? 3.810 -11.171 -0.843 1.00 88.50 89 ASP A O 1
ATOM 699 N N . ILE A 1 90 ? 2.642 -9.942 0.633 1.00 91.19 90 ILE A N 1
ATOM 700 C CA . ILE A 1 90 ? 2.083 -11.079 1.375 1.00 91.19 90 ILE A CA 1
ATOM 701 C C . ILE A 1 90 ? 0.723 -11.483 0.791 1.00 91.19 90 ILE A C 1
ATOM 703 O O . ILE A 1 90 ? -0.161 -10.650 0.594 1.00 91.19 90 ILE A O 1
ATOM 707 N N . LEU A 1 91 ? 0.545 -12.790 0.580 1.00 90.94 91 LEU A N 1
ATOM 708 C CA . LEU A 1 91 ? -0.748 -13.441 0.360 1.00 90.94 91 LEU A CA 1
ATOM 709 C C . LEU A 1 91 ? -1.005 -14.403 1.525 1.00 90.94 91 LEU A C 1
ATOM 711 O O . LEU A 1 91 ? -0.184 -15.281 1.779 1.00 90.94 91 LEU A O 1
ATOM 715 N N . THR A 1 92 ? -2.121 -14.238 2.230 1.00 88.94 92 THR A N 1
ATOM 716 C CA . THR A 1 92 ? -2.478 -15.029 3.422 1.00 88.94 92 THR A CA 1
ATOM 717 C C . THR A 1 92 ? -3.993 -15.147 3.550 1.00 88.94 92 THR A C 1
ATOM 719 O O . THR A 1 92 ? -4.689 -14.287 3.029 1.00 88.94 92 THR A O 1
ATOM 722 N N . ASP A 1 93 ? -4.496 -16.165 4.241 1.00 84.69 93 ASP A N 1
ATOM 723 C CA . ASP A 1 93 ? -5.909 -16.368 4.604 1.00 84.69 93 ASP A CA 1
ATOM 724 C C . ASP A 1 93 ? -6.180 -16.227 6.119 1.00 84.69 93 ASP A C 1
ATOM 726 O O . ASP A 1 93 ? -7.302 -16.464 6.569 1.00 84.69 93 ASP A O 1
ATOM 730 N N . LEU A 1 94 ? -5.143 -15.849 6.877 1.00 65.88 94 LEU A N 1
ATOM 731 C CA . LEU A 1 94 ? -5.158 -15.579 8.321 1.00 65.88 94 LEU A CA 1
ATOM 732 C C . LEU A 1 94 ? -6.006 -14.364 8.715 1.00 65.88 94 LEU A C 1
ATOM 734 O O . LEU A 1 94 ? -5.889 -13.318 8.033 1.00 65.88 94 LEU A O 1
#